Protein AF-A0A7X8PVX7-F1 (afdb_monomer_lite)

pLDDT: mean 83.06, std 18.38, range [27.41, 97.94]

Foldseek 3Di:
DDPPDPPDPVVLVVVVVCVVVVNDDPDPPVNVVVVVVVVVVVLLVLLLVCQVLDDPLLLVLQLVLCVPPDDDVVVDQLLCVSLVSLLCCVVPPVVSCVVSVDDSVVSNVSSVPDDSSSSVSSVQLSVVCVVCVVVPVVPSSVSSDDPVVVD

Sequence (151 aa):
MNNLDFTLDENIKKCLIDFHNGDYPAYYPSLMKDYILTYHNLIYRIIKELDNYFASNELYCLIDIFNSTNYSSSIVSAYNFLIGNTTDALEYEPFIIKKWEVDKNVLTKKIKQLSEFQAFGIILVMYKFWREPDRYKNNLSLLFEDTAEIA

Structure (mmCIF, N/CA/C/O backbone):
data_AF-A0A7X8PVX7-F1
#
_entry.id   AF-A0A7X8PVX7-F1
#
loop_
_atom_site.group_PDB
_atom_site.id
_atom_site.type_symbol
_atom_site.label_atom_id
_atom_site.label_alt_id
_atom_site.label_comp_id
_atom_site.label_asym_id
_atom_site.label_entity_id
_atom_site.label_seq_id
_atom_site.pdbx_PDB_ins_code
_atom_site.Cartn_x
_atom_site.Cartn_y
_atom_site.Cartn_z
_atom_site.occupancy
_atom_site.B_iso_or_equiv
_atom_site.auth_seq_id
_atom_site.auth_comp_id
_atom_site.auth_asym_id
_atom_site.auth_atom_id
_atom_site.pdbx_PDB_model_num
ATOM 1 N N . MET A 1 1 ? 13.512 -25.427 0.661 1.00 29.69 1 MET A N 1
ATOM 2 C CA . MET A 1 1 ? 14.197 -24.141 0.413 1.00 29.69 1 MET A CA 1
ATOM 3 C C . MET A 1 1 ? 14.635 -24.146 -1.038 1.00 29.69 1 MET A C 1
ATOM 5 O O . MET A 1 1 ? 15.631 -24.779 -1.352 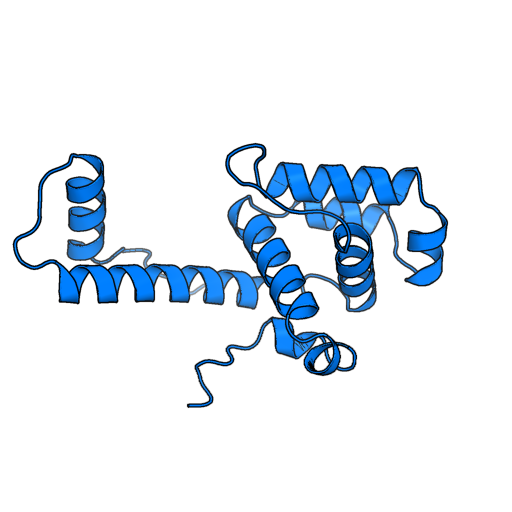1.00 29.69 1 MET A O 1
ATOM 9 N N . ASN A 1 2 ? 13.841 -23.550 -1.927 1.00 28.75 2 ASN A N 1
ATOM 10 C CA . ASN A 1 2 ? 14.254 -23.385 -3.317 1.00 28.75 2 ASN A CA 1
ATOM 11 C C . ASN A 1 2 ? 15.106 -22.120 -3.379 1.00 28.75 2 ASN A C 1
ATOM 13 O O . ASN A 1 2 ? 14.594 -21.025 -3.152 1.00 28.75 2 ASN A O 1
ATOM 17 N N . ASN A 1 3 ? 16.403 -22.294 -3.627 1.00 30.89 3 ASN A N 1
ATOM 18 C CA . ASN A 1 3 ? 17.292 -21.210 -4.019 1.00 30.89 3 ASN A CA 1
ATOM 19 C C . ASN A 1 3 ? 16.793 -20.687 -5.369 1.00 30.89 3 ASN A C 1
ATOM 21 O O . ASN A 1 3 ? 17.068 -21.281 -6.408 1.00 30.89 3 ASN A O 1
ATOM 25 N N . LEU A 1 4 ? 15.991 -19.626 -5.335 1.00 32.12 4 LEU A N 1
ATOM 26 C CA . LEU A 1 4 ? 15.694 -18.829 -6.516 1.00 32.12 4 LEU A CA 1
ATOM 27 C C . LEU A 1 4 ? 16.989 -18.107 -6.884 1.00 32.12 4 LEU A C 1
ATOM 29 O O . LEU A 1 4 ? 17.452 -17.240 -6.148 1.00 32.12 4 LEU A O 1
ATOM 33 N N . ASP A 1 5 ? 17.605 -18.541 -7.976 1.00 38.88 5 ASP A N 1
ATOM 34 C CA . ASP A 1 5 ? 18.754 -17.877 -8.575 1.00 38.88 5 ASP A CA 1
ATOM 35 C C . ASP A 1 5 ? 18.283 -16.518 -9.120 1.00 38.88 5 ASP A C 1
ATOM 37 O O . ASP A 1 5 ? 17.419 -16.444 -9.993 1.00 38.88 5 ASP A O 1
ATOM 41 N N . PHE A 1 6 ? 18.782 -15.433 -8.524 1.00 47.31 6 PHE A N 1
ATOM 42 C CA . PHE A 1 6 ? 18.444 -14.044 -8.856 1.00 47.31 6 PHE A CA 1
ATOM 43 C C . PHE A 1 6 ? 19.360 -13.486 -9.952 1.00 47.31 6 PHE A C 1
ATOM 45 O O . PHE A 1 6 ? 19.737 -12.311 -9.932 1.00 47.31 6 PHE A O 1
ATOM 52 N N . THR A 1 7 ? 19.765 -14.316 -10.905 1.00 49.19 7 THR A N 1
ATOM 53 C CA . THR A 1 7 ? 20.544 -13.854 -12.048 1.00 49.19 7 THR A CA 1
ATOM 54 C C . THR A 1 7 ? 19.617 -13.108 -13.003 1.00 49.19 7 THR A C 1
ATOM 56 O O . THR A 1 7 ? 18.920 -13.689 -13.830 1.00 49.19 7 THR A O 1
ATOM 59 N N . LEU A 1 8 ? 19.580 -11.778 -12.849 1.00 55.25 8 LEU A N 1
ATOM 60 C CA . LEU A 1 8 ? 19.070 -10.879 -13.880 1.00 55.25 8 LEU A CA 1
ATOM 61 C C . LEU A 1 8 ? 19.776 -11.255 -15.188 1.00 55.25 8 LEU A C 1
ATOM 63 O O . LEU A 1 8 ? 21.004 -11.361 -15.186 1.00 55.25 8 LEU A O 1
ATOM 67 N N . ASP A 1 9 ? 19.020 -11.466 -16.268 1.00 68.44 9 ASP A N 1
ATOM 68 C CA . ASP A 1 9 ? 19.600 -11.771 -17.576 1.00 68.44 9 ASP A CA 1
ATOM 69 C C . ASP A 1 9 ? 20.723 -10.765 -17.872 1.00 68.44 9 ASP A C 1
ATOM 71 O O . ASP A 1 9 ? 20.540 -9.548 -17.757 1.00 68.44 9 ASP A O 1
ATOM 75 N N . GLU A 1 10 ? 21.917 -11.273 -18.180 1.00 67.56 10 GLU A N 1
ATOM 76 C CA . GLU A 1 10 ? 23.114 -10.439 -18.318 1.00 67.56 10 GLU A CA 1
ATOM 77 C C . GLU A 1 10 ? 22.954 -9.380 -19.423 1.00 67.56 10 GLU A C 1
ATOM 79 O O . GLU A 1 10 ? 23.583 -8.322 -19.352 1.00 67.56 10 GLU A O 1
ATOM 84 N N . ASN A 1 11 ? 22.066 -9.592 -20.401 1.00 60.09 11 ASN A N 1
ATOM 85 C CA . ASN A 1 11 ? 21.751 -8.583 -21.409 1.00 60.09 11 ASN A CA 1
ATOM 86 C C . ASN A 1 11 ? 20.872 -7.470 -20.834 1.00 60.09 11 ASN A C 1
ATOM 88 O O . ASN A 1 11 ? 21.136 -6.300 -21.103 1.00 60.09 11 ASN A O 1
ATOM 92 N N . ILE A 1 12 ? 19.885 -7.799 -19.993 1.00 61.28 12 ILE A N 1
ATOM 93 C CA . ILE A 1 12 ? 19.054 -6.802 -19.294 1.00 61.28 12 ILE A CA 1
ATOM 94 C C . ILE A 1 12 ? 19.922 -5.950 -18.364 1.00 61.28 12 ILE A C 1
ATOM 96 O O . ILE A 1 12 ? 19.806 -4.724 -18.346 1.00 61.28 12 ILE A O 1
ATOM 100 N N . LYS A 1 13 ? 20.834 -6.588 -17.625 1.00 66.25 13 LYS A N 1
ATOM 101 C CA . LYS A 1 13 ? 21.767 -5.901 -16.725 1.00 66.25 13 LYS A CA 1
ATOM 102 C C . LYS A 1 13 ? 22.697 -4.952 -17.479 1.00 66.25 13 LYS A C 1
ATOM 104 O O . LYS A 1 13 ? 22.868 -3.813 -17.051 1.00 66.25 13 LYS A O 1
ATOM 109 N N . LYS A 1 14 ? 23.262 -5.390 -18.608 1.00 66.88 14 LYS A N 1
ATOM 110 C CA . LYS A 1 14 ? 24.066 -4.520 -19.480 1.00 66.88 14 LYS A CA 1
ATOM 111 C C . LYS A 1 14 ? 23.249 -3.356 -20.020 1.00 66.88 14 LYS A C 1
ATOM 113 O O . LYS A 1 14 ? 23.701 -2.229 -19.926 1.00 66.88 14 LYS A O 1
ATOM 118 N N . CYS A 1 15 ? 22.016 -3.593 -20.452 1.00 62.19 15 CYS A N 1
ATOM 119 C CA . CYS A 1 15 ? 21.169 -2.519 -20.970 1.00 62.19 15 CYS A CA 1
ATOM 120 C C . CYS A 1 15 ? 20.794 -1.482 -19.907 1.00 62.19 15 CYS A C 1
ATOM 122 O O . CYS A 1 15 ? 20.737 -0.295 -20.211 1.00 62.19 15 CYS A O 1
ATOM 124 N N . LEU A 1 16 ? 20.584 -1.902 -18.657 1.00 61.62 16 LEU A N 1
ATOM 125 C CA . LEU A 1 16 ? 20.392 -0.994 -17.524 1.00 61.62 16 LEU A CA 1
ATOM 126 C C . LEU A 1 16 ? 21.629 -0.124 -17.256 1.00 61.62 16 LEU A C 1
ATOM 128 O O . LEU A 1 16 ? 21.490 1.063 -16.964 1.00 61.62 16 LEU A O 1
ATOM 132 N N . ILE A 1 17 ? 22.824 -0.710 -17.362 1.00 66.25 17 ILE A N 1
ATOM 133 C CA . ILE A 1 17 ? 24.105 -0.010 -17.196 1.00 66.25 17 ILE A CA 1
ATOM 134 C C . ILE A 1 17 ? 24.340 0.961 -18.360 1.00 66.25 17 ILE A C 1
ATOM 136 O O . ILE A 1 17 ? 24.641 2.124 -18.120 1.00 66.25 17 ILE A O 1
ATOM 140 N N . ASP A 1 18 ? 24.138 0.517 -19.597 1.00 64.19 18 ASP A N 1
ATOM 141 C CA . ASP A 1 18 ? 24.306 1.327 -20.806 1.00 64.19 18 ASP A CA 1
ATOM 142 C C . ASP A 1 18 ? 23.327 2.514 -20.807 1.00 64.19 18 ASP A C 1
ATOM 144 O O . ASP A 1 18 ? 23.724 3.654 -21.039 1.00 64.19 18 ASP A O 1
ATOM 148 N N . PHE A 1 19 ? 22.068 2.287 -20.409 1.00 60.16 19 PHE A N 1
ATOM 149 C CA . PHE A 1 19 ? 21.080 3.352 -20.222 1.00 60.16 19 PHE A CA 1
ATOM 150 C C . PHE A 1 19 ? 21.479 4.341 -19.117 1.00 60.16 19 PHE A C 1
ATOM 152 O O . PHE A 1 19 ? 21.357 5.550 -19.306 1.00 60.16 19 PHE A O 1
ATOM 159 N N . HIS A 1 20 ? 21.972 3.849 -17.975 1.00 60.59 20 HIS A N 1
ATOM 160 C CA . HIS A 1 20 ? 22.479 4.701 -16.895 1.00 60.59 20 HIS A CA 1
ATOM 161 C C . HIS A 1 20 ? 23.685 5.545 -17.339 1.00 60.59 20 HIS A C 1
ATOM 163 O O . HIS A 1 20 ? 23.819 6.693 -16.917 1.00 60.59 20 HIS A O 1
ATOM 169 N N . ASN A 1 21 ? 24.523 4.992 -18.216 1.00 64.31 21 ASN A N 1
ATOM 170 C CA . ASN A 1 21 ? 25.731 5.635 -18.729 1.00 64.31 21 ASN A CA 1
ATOM 171 C C . ASN A 1 21 ? 25.483 6.514 -19.970 1.00 64.31 21 ASN A C 1
ATOM 173 O O . ASN A 1 21 ? 26.368 7.275 -20.354 1.00 64.31 21 ASN A O 1
ATOM 177 N N . GLY A 1 22 ? 24.291 6.458 -20.577 1.00 55.44 22 GLY A N 1
ATOM 178 C CA . GLY A 1 22 ? 23.954 7.207 -21.793 1.00 55.44 22 GLY A CA 1
ATOM 179 C C . GLY A 1 22 ? 24.518 6.607 -23.088 1.00 55.44 22 GLY A C 1
ATOM 180 O O . GLY A 1 22 ? 24.491 7.271 -24.126 1.00 55.44 22 GLY A O 1
ATOM 181 N N . ASP A 1 23 ? 24.996 5.363 -23.040 1.00 57.66 23 ASP A N 1
ATOM 182 C CA . ASP A 1 23 ? 25.515 4.630 -24.191 1.00 57.66 23 ASP A CA 1
ATOM 183 C C . ASP A 1 23 ? 24.359 3.869 -24.871 1.00 57.66 23 ASP A C 1
ATOM 185 O O . ASP A 1 23 ? 23.651 3.073 -24.259 1.00 57.66 23 ASP A O 1
ATOM 189 N N . TYR A 1 24 ? 24.094 4.158 -26.148 1.00 51.06 24 TYR A N 1
ATOM 190 C CA . TYR A 1 24 ? 22.927 3.619 -26.861 1.00 51.06 24 TYR A CA 1
ATOM 191 C C . TYR A 1 24 ? 23.150 2.167 -27.332 1.00 51.06 24 TYR A C 1
ATOM 193 O O . TYR A 1 24 ? 24.096 1.922 -28.085 1.00 51.06 24 TYR A O 1
ATOM 201 N N . PRO A 1 25 ? 22.242 1.213 -27.041 1.00 56.78 25 PRO A N 1
ATOM 202 C CA . PRO A 1 25 ? 22.265 -0.097 -27.682 1.00 56.78 25 PRO A CA 1
ATOM 203 C C . PRO A 1 25 ? 21.608 -0.066 -29.076 1.00 56.78 25 PRO A C 1
ATOM 205 O O . PRO A 1 25 ? 20.641 0.651 -29.335 1.00 56.78 25 PRO A O 1
ATOM 208 N N . ALA A 1 26 ? 22.134 -0.893 -29.985 1.00 55.75 26 ALA A N 1
ATOM 209 C CA . ALA A 1 26 ? 21.898 -0.858 -31.432 1.00 55.75 26 ALA A CA 1
ATOM 210 C C . ALA A 1 26 ? 20.490 -1.283 -31.929 1.00 55.75 26 ALA A C 1
ATOM 212 O O . ALA A 1 26 ? 20.274 -1.317 -33.141 1.00 55.75 26 ALA A O 1
ATOM 213 N N . TYR A 1 27 ? 19.514 -1.590 -31.057 1.00 55.84 27 TYR A N 1
ATOM 214 C CA . TYR A 1 27 ? 18.130 -1.870 -31.487 1.00 55.84 27 TYR A CA 1
ATOM 215 C C . TYR A 1 27 ? 17.080 -1.565 -30.401 1.00 55.84 27 TYR A C 1
ATOM 217 O O . TYR A 1 27 ? 16.776 -2.377 -29.532 1.00 55.84 27 TYR A O 1
ATOM 225 N N . TYR A 1 28 ? 16.505 -0.366 -30.466 1.00 60.44 28 TYR A N 1
ATOM 226 C CA . TYR A 1 28 ? 15.648 0.225 -29.429 1.00 60.44 28 TYR A CA 1
ATOM 227 C C . TYR A 1 28 ? 14.290 -0.483 -29.173 1.00 60.44 28 TYR A C 1
ATOM 229 O O . TYR A 1 28 ? 13.898 -0.598 -28.012 1.00 60.44 28 TYR A O 1
ATOM 237 N N . PRO A 1 29 ? 13.541 -0.984 -30.185 1.00 62.75 29 PRO A N 1
ATOM 238 C CA . PRO A 1 29 ? 12.165 -1.451 -29.955 1.00 62.75 29 PRO A CA 1
ATOM 239 C C . PRO A 1 29 ? 12.029 -2.773 -29.184 1.00 62.75 29 PRO A C 1
ATOM 241 O O . PRO A 1 29 ? 11.164 -2.884 -28.317 1.00 62.75 29 PRO A O 1
ATOM 244 N N . SER A 1 30 ? 12.858 -3.780 -29.483 1.00 62.25 30 SER A N 1
ATOM 245 C CA . SER A 1 30 ? 12.808 -5.079 -28.789 1.00 62.25 30 SER A CA 1
ATOM 246 C C . SER A 1 30 ? 13.303 -4.960 -27.348 1.00 62.25 30 SER A C 1
ATOM 248 O O . SER A 1 30 ? 12.656 -5.461 -26.438 1.00 62.25 30 SER A O 1
ATOM 250 N N . LEU A 1 31 ? 14.375 -4.194 -27.134 1.00 66.56 31 LEU A N 1
ATOM 251 C CA . LEU A 1 31 ? 14.922 -3.900 -25.809 1.00 66.56 31 LEU A CA 1
ATOM 252 C C . LEU A 1 31 ? 13.940 -3.130 -24.921 1.00 66.56 31 LEU A C 1
ATOM 254 O O . LEU A 1 31 ? 13.775 -3.463 -23.750 1.00 66.56 31 LEU A O 1
ATOM 258 N N . MET A 1 32 ? 13.233 -2.146 -25.483 1.00 69.19 32 MET A N 1
ATOM 259 C CA . MET A 1 32 ? 12.196 -1.418 -24.753 1.00 69.19 32 MET A CA 1
ATOM 260 C C . MET A 1 32 ? 11.023 -2.332 -24.374 1.00 69.19 32 MET A C 1
ATOM 262 O O . MET A 1 32 ? 10.507 -2.240 -23.261 1.00 69.19 32 MET A O 1
ATOM 266 N N . LYS A 1 33 ? 10.615 -3.239 -25.273 1.00 74.88 33 LYS A N 1
ATOM 267 C CA . LYS A 1 33 ? 9.573 -4.231 -24.982 1.00 74.88 33 LYS A CA 1
ATOM 268 C C . LYS A 1 33 ? 9.981 -5.134 -23.817 1.00 74.88 33 LYS A C 1
ATOM 270 O O . LYS A 1 33 ? 9.202 -5.281 -22.877 1.00 74.88 33 LYS A O 1
ATOM 275 N N . ASP A 1 34 ? 11.187 -5.692 -23.855 1.00 72.94 34 ASP A N 1
ATOM 276 C CA . ASP A 1 34 ? 11.681 -6.589 -22.806 1.00 72.94 34 ASP A CA 1
ATOM 277 C C . ASP A 1 34 ? 11.835 -5.857 -21.467 1.00 72.94 34 ASP A C 1
ATOM 279 O O . ASP A 1 34 ? 11.499 -6.400 -20.412 1.00 72.94 34 ASP A O 1
ATOM 283 N N . TYR A 1 35 ? 12.249 -4.588 -21.501 1.00 73.56 35 TYR A N 1
ATOM 284 C CA . TYR A 1 35 ? 12.326 -3.738 -20.316 1.00 73.56 35 TYR A CA 1
ATOM 285 C C . TYR A 1 35 ? 10.951 -3.472 -19.691 1.00 73.56 35 TYR A C 1
ATOM 287 O O . TYR A 1 35 ? 10.764 -3.678 -18.490 1.00 73.56 35 TYR A O 1
ATOM 295 N N . ILE A 1 36 ? 9.968 -3.067 -20.504 1.00 77.44 36 ILE A N 1
ATOM 296 C CA . ILE A 1 36 ? 8.589 -2.836 -20.049 1.00 77.44 36 ILE A CA 1
ATOM 297 C C . ILE A 1 36 ? 8.002 -4.121 -19.463 1.00 77.44 36 ILE A C 1
ATOM 299 O O . ILE A 1 36 ? 7.410 -4.075 -18.387 1.00 77.44 36 ILE A O 1
ATOM 303 N N . LEU A 1 37 ? 8.186 -5.261 -20.136 1.00 80.31 37 LEU A N 1
ATOM 304 C CA . LEU A 1 37 ? 7.703 -6.556 -19.655 1.00 80.31 37 LEU A CA 1
ATOM 305 C C . LEU A 1 37 ? 8.371 -6.952 -18.338 1.00 80.31 37 LEU A C 1
ATOM 307 O O . LEU A 1 37 ? 7.690 -7.388 -17.416 1.00 80.31 37 LEU A O 1
ATOM 311 N N . THR A 1 38 ? 9.682 -6.749 -18.212 1.00 80.31 38 THR A N 1
ATOM 312 C CA . THR A 1 38 ? 10.410 -7.024 -16.966 1.00 80.31 38 THR A CA 1
ATOM 313 C C . THR A 1 38 ? 9.873 -6.170 -15.821 1.00 80.31 38 THR A C 1
ATOM 315 O O . THR A 1 38 ? 9.572 -6.692 -14.749 1.00 80.31 38 THR A O 1
ATOM 318 N N . TYR A 1 39 ? 9.697 -4.868 -16.049 1.00 80.19 39 TYR A N 1
ATOM 319 C CA . TYR A 1 39 ? 9.162 -3.955 -15.042 1.00 80.19 39 TYR A CA 1
ATOM 320 C C . TYR A 1 39 ? 7.712 -4.292 -14.666 1.00 80.19 39 TYR A C 1
ATOM 322 O O . TYR A 1 39 ? 7.370 -4.331 -13.484 1.00 80.19 39 TYR A O 1
ATOM 330 N N . HIS A 1 40 ? 6.877 -4.604 -15.659 1.00 82.56 40 HIS A N 1
ATOM 331 C CA . HIS A 1 40 ? 5.504 -5.059 -15.461 1.00 82.56 40 HIS A CA 1
ATOM 332 C C . HIS A 1 40 ? 5.451 -6.333 -14.607 1.00 82.56 40 HIS A C 1
ATOM 334 O O . HIS A 1 40 ? 4.754 -6.361 -13.594 1.00 82.56 40 HIS A O 1
ATOM 340 N N . ASN A 1 41 ? 6.261 -7.339 -14.945 1.00 83.06 41 ASN A N 1
ATOM 341 C CA . ASN A 1 41 ? 6.347 -8.597 -14.205 1.00 83.06 41 ASN A CA 1
ATOM 342 C C . ASN A 1 41 ? 6.840 -8.390 -12.765 1.00 83.06 41 ASN A C 1
ATOM 344 O O . ASN A 1 41 ? 6.350 -9.048 -11.847 1.00 83.06 41 ASN A O 1
ATOM 348 N N . LEU A 1 42 ? 7.788 -7.471 -12.545 1.00 85.38 42 LEU A N 1
ATOM 349 C CA . LEU A 1 42 ? 8.268 -7.119 -11.205 1.00 85.38 42 LEU A CA 1
ATOM 350 C C . LEU A 1 42 ? 7.173 -6.465 -10.358 1.00 85.38 42 LEU A C 1
ATOM 352 O O . LEU A 1 42 ? 6.978 -6.869 -9.212 1.00 85.38 42 LEU A O 1
ATOM 356 N N 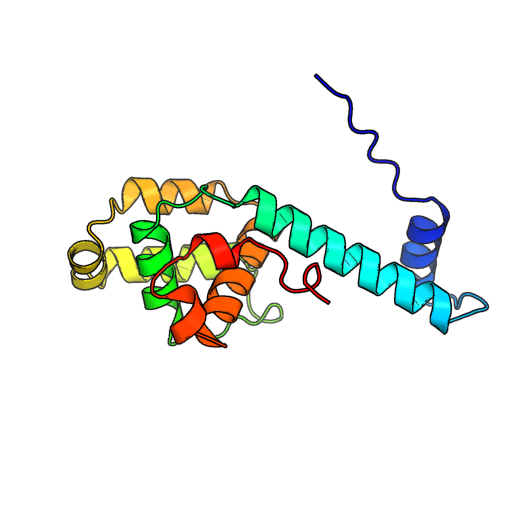. ILE A 1 43 ? 6.439 -5.496 -10.916 1.00 85.88 43 ILE A N 1
ATOM 357 C CA . ILE A 1 43 ? 5.292 -4.879 -10.234 1.00 85.88 43 ILE A CA 1
ATOM 358 C C . ILE A 1 43 ? 4.249 -5.940 -9.901 1.00 85.88 43 ILE A C 1
ATOM 360 O O . ILE A 1 43 ? 3.802 -6.023 -8.757 1.00 85.88 43 ILE A O 1
ATOM 364 N N . TYR A 1 44 ? 3.873 -6.756 -10.885 1.00 85.38 44 TYR A N 1
ATOM 365 C CA . TYR A 1 44 ? 2.845 -7.770 -10.708 1.00 85.38 44 TYR A CA 1
ATOM 366 C C . TYR A 1 44 ? 3.227 -8.771 -9.618 1.00 85.38 44 TYR A C 1
ATOM 368 O O . TYR A 1 44 ? 2.434 -9.045 -8.719 1.00 85.38 44 TYR A O 1
ATOM 376 N N . ARG A 1 45 ? 4.470 -9.260 -9.640 1.00 86.56 45 ARG A N 1
ATOM 377 C CA . ARG A 1 45 ? 4.981 -10.164 -8.611 1.00 86.56 45 ARG A CA 1
ATOM 378 C C . ARG A 1 45 ? 4.862 -9.558 -7.216 1.00 86.56 45 ARG A C 1
ATOM 380 O O . ARG A 1 45 ? 4.416 -10.244 -6.305 1.00 86.56 45 ARG A O 1
ATOM 387 N N . ILE A 1 46 ? 5.232 -8.292 -7.049 1.00 90.38 46 ILE A N 1
ATOM 388 C CA . ILE A 1 46 ? 5.166 -7.616 -5.749 1.00 90.38 46 ILE A CA 1
ATOM 389 C C . ILE A 1 46 ? 3.726 -7.428 -5.290 1.00 90.38 46 ILE A C 1
ATOM 391 O O . ILE A 1 46 ? 3.428 -7.672 -4.125 1.00 90.38 46 ILE A O 1
ATOM 395 N N . ILE A 1 47 ? 2.823 -7.046 -6.194 1.00 91.19 47 ILE A N 1
ATOM 396 C CA . ILE A 1 47 ? 1.390 -6.972 -5.892 1.00 91.19 47 ILE A CA 1
ATOM 397 C C . ILE A 1 47 ? 0.885 -8.351 -5.449 1.00 91.19 47 ILE A C 1
ATOM 399 O O . ILE A 1 47 ? 0.238 -8.455 -4.414 1.00 91.19 47 ILE A O 1
ATOM 403 N N . LYS A 1 48 ? 1.252 -9.422 -6.153 1.00 89.56 48 LYS A N 1
ATOM 404 C CA . LYS A 1 48 ? 0.872 -10.793 -5.792 1.00 89.56 48 LYS A CA 1
ATOM 405 C C . LYS A 1 48 ? 1.452 -11.245 -4.448 1.00 89.56 48 LYS A C 1
ATOM 407 O O . LYS A 1 48 ? 0.773 -11.933 -3.698 1.00 89.56 48 LYS A O 1
ATOM 412 N N . GLU A 1 49 ? 2.679 -10.846 -4.112 1.00 90.81 49 GLU A N 1
ATOM 413 C CA . GLU A 1 49 ? 3.285 -11.094 -2.791 1.00 90.81 49 GLU A CA 1
ATOM 414 C C . GLU A 1 49 ? 2.531 -10.384 -1.650 1.00 90.81 49 GLU A C 1
ATOM 416 O O . GLU A 1 49 ? 2.647 -10.789 -0.493 1.00 90.81 49 GLU A O 1
ATOM 421 N N . LEU A 1 50 ? 1.755 -9.344 -1.967 1.00 93.75 50 LEU A N 1
ATOM 422 C CA . LEU A 1 50 ? 0.922 -8.602 -1.020 1.00 93.75 50 LEU A CA 1
ATOM 423 C C . LEU A 1 50 ? -0.512 -9.145 -0.925 1.00 93.75 50 LEU A C 1
ATOM 425 O O . LEU A 1 50 ? -1.290 -8.644 -0.107 1.00 93.75 50 LEU A O 1
ATOM 429 N N . ASP A 1 51 ? -0.866 -10.165 -1.713 1.00 93.00 51 ASP A N 1
ATOM 430 C CA . ASP A 1 51 ? -2.168 -10.817 -1.612 1.00 93.00 51 ASP A CA 1
ATOM 431 C C . ASP A 1 51 ? -2.358 -11.413 -0.209 1.00 93.00 51 ASP A C 1
ATOM 433 O O . ASP A 1 51 ? -1.478 -12.081 0.340 1.00 93.00 51 ASP A O 1
ATOM 437 N N . ASN A 1 52 ? -3.510 -11.137 0.400 1.00 92.50 52 ASN A N 1
ATOM 438 C CA . ASN A 1 52 ? -3.843 -11.483 1.788 1.00 92.50 52 ASN A CA 1
ATOM 439 C C . ASN A 1 52 ? -2.892 -10.924 2.871 1.00 92.50 52 ASN A C 1
ATOM 441 O O . ASN A 1 52 ? -3.014 -11.295 4.042 1.00 92.50 52 ASN A O 1
ATOM 445 N N . TYR A 1 53 ? -1.967 -10.014 2.537 1.00 96.62 53 TYR A N 1
ATOM 446 C CA . TYR A 1 53 ? -1.105 -9.361 3.532 1.00 96.62 53 TYR A CA 1
ATOM 447 C C . TYR A 1 53 ? -1.923 -8.466 4.481 1.00 96.62 53 TYR A C 1
ATOM 449 O O . TYR A 1 53 ? -1.747 -8.479 5.708 1.00 96.62 53 TYR A O 1
ATOM 457 N N . PHE A 1 54 ? -2.872 -7.723 3.910 1.00 97.12 54 PHE A N 1
ATOM 458 C CA . PHE A 1 54 ? -3.896 -6.985 4.642 1.00 97.12 54 PHE A CA 1
ATOM 459 C C . PHE A 1 54 ? -5.201 -7.778 4.667 1.00 97.12 54 PHE A C 1
ATOM 461 O O . PHE A 1 54 ? -5.599 -8.376 3.667 1.00 97.12 54 PHE A O 1
ATOM 468 N N . ALA A 1 55 ? -5.889 -7.755 5.805 1.00 96.75 55 ALA A N 1
ATOM 469 C CA . ALA A 1 55 ? -7.272 -8.200 5.871 1.00 96.75 55 ALA A CA 1
ATOM 470 C C . ALA A 1 55 ? -8.159 -7.256 5.040 1.00 96.75 55 ALA A C 1
ATOM 472 O O . ALA A 1 55 ? -7.817 -6.093 4.818 1.00 96.75 55 ALA A O 1
ATOM 473 N N . SER A 1 56 ? -9.324 -7.727 4.588 1.00 95.75 56 SER A N 1
ATOM 474 C CA . SER A 1 56 ? -10.192 -6.925 3.713 1.00 95.75 56 SER A CA 1
ATOM 475 C C . SER A 1 56 ? -10.602 -5.591 4.342 1.00 95.75 56 SER A C 1
ATOM 477 O O . SER A 1 56 ? -10.649 -4.579 3.652 1.00 95.75 56 SER A O 1
ATOM 479 N N . ASN A 1 57 ? -10.859 -5.569 5.649 1.00 97.00 57 ASN A N 1
ATOM 480 C CA . ASN A 1 57 ? -11.218 -4.351 6.369 1.00 97.00 57 ASN A CA 1
ATOM 481 C C . ASN A 1 57 ? -10.043 -3.365 6.492 1.00 97.00 57 ASN A C 1
ATOM 483 O O . ASN A 1 57 ? -10.234 -2.164 6.320 1.00 97.00 57 ASN A O 1
ATOM 487 N N . GLU A 1 58 ? -8.824 -3.863 6.714 1.00 97.50 58 GLU A N 1
ATOM 488 C CA . GLU A 1 58 ? -7.599 -3.057 6.677 1.00 97.50 58 GLU A CA 1
ATOM 489 C C . GLU A 1 58 ? -7.389 -2.443 5.287 1.00 97.50 58 GLU A C 1
ATOM 491 O O . GLU A 1 58 ? -7.068 -1.262 5.178 1.00 97.50 58 GLU A O 1
ATOM 496 N N . LEU A 1 59 ? -7.616 -3.216 4.220 1.00 96.88 59 LEU A N 1
ATOM 497 C CA . LEU A 1 59 ? -7.460 -2.731 2.851 1.00 96.88 59 LEU A CA 1
ATOM 498 C C . LEU A 1 59 ? -8.525 -1.687 2.486 1.00 96.88 59 LEU A C 1
ATOM 500 O O . LEU A 1 59 ? -8.186 -0.664 1.896 1.00 96.88 59 LEU A O 1
ATOM 504 N N . TYR A 1 60 ? -9.785 -1.886 2.887 1.00 96.56 60 TYR A N 1
ATOM 505 C CA . TYR A 1 60 ? -10.819 -0.856 2.748 1.00 96.56 60 TYR A CA 1
ATOM 506 C C . TYR A 1 60 ? -10.488 0.414 3.533 1.00 96.56 60 TYR A C 1
ATOM 508 O O . TYR A 1 60 ? -10.681 1.511 3.017 1.00 96.56 60 TYR A O 1
ATOM 516 N N . CYS A 1 61 ? -9.960 0.270 4.749 1.00 96.81 61 CYS A N 1
ATOM 517 C CA . CYS A 1 61 ? -9.505 1.391 5.561 1.00 96.81 61 CYS A CA 1
ATOM 518 C C . CYS A 1 61 ? -8.426 2.203 4.835 1.00 96.81 61 CYS A C 1
ATOM 520 O O . CYS A 1 61 ? -8.564 3.417 4.709 1.00 96.81 61 CYS A O 1
ATOM 522 N N . LEU A 1 62 ? -7.411 1.540 4.271 1.00 97.19 62 LEU A N 1
ATOM 523 C CA . LEU A 1 62 ? -6.392 2.202 3.452 1.00 97.19 62 LEU A CA 1
ATOM 524 C C . LEU A 1 62 ? -7.011 2.895 2.229 1.00 97.19 62 LEU A C 1
ATOM 526 O O . LEU A 1 62 ? -6.776 4.078 2.013 1.00 97.19 62 LEU A O 1
ATOM 530 N N . ILE A 1 63 ? -7.855 2.205 1.460 1.00 96.25 63 ILE A N 1
ATOM 531 C CA . ILE A 1 63 ? -8.523 2.785 0.281 1.00 96.25 63 ILE A CA 1
ATOM 532 C C . ILE A 1 63 ? -9.275 4.082 0.632 1.00 96.25 63 ILE A C 1
ATOM 534 O O . ILE A 1 63 ? -9.224 5.041 -0.140 1.00 96.25 63 ILE A O 1
ATOM 538 N N . ASP A 1 64 ? -9.942 4.116 1.787 1.00 95.25 64 ASP A N 1
ATOM 539 C CA . ASP A 1 64 ? -10.694 5.271 2.288 1.00 95.25 64 ASP A CA 1
ATOM 540 C C . ASP A 1 64 ? -9.757 6.416 2.718 1.00 95.25 64 ASP A C 1
ATOM 542 O O . ASP A 1 64 ? -9.962 7.554 2.299 1.00 95.25 64 ASP A O 1
ATOM 546 N N . ILE A 1 65 ? -8.683 6.109 3.465 1.00 95.44 65 ILE A N 1
ATOM 547 C CA . ILE A 1 65 ? -7.641 7.076 3.872 1.00 95.44 65 ILE A CA 1
ATOM 548 C C . ILE A 1 65 ? -7.013 7.758 2.648 1.00 95.44 65 ILE A C 1
ATOM 550 O O . ILE A 1 65 ? -6.776 8.966 2.645 1.00 95.44 65 ILE A O 1
ATOM 554 N N . PHE A 1 66 ? -6.740 6.993 1.590 1.00 95.19 66 PHE A N 1
ATOM 555 C CA . PHE A 1 66 ? -6.041 7.489 0.402 1.00 95.19 66 PHE A CA 1
ATOM 556 C C . PHE A 1 66 ? -6.971 8.008 -0.707 1.00 95.19 66 PHE A C 1
ATOM 558 O O . PHE A 1 66 ? -6.487 8.427 -1.756 1.00 95.19 66 PHE A O 1
ATOM 565 N N . ASN A 1 67 ? -8.291 8.042 -0.494 1.00 91.62 67 ASN A N 1
ATOM 566 C CA . ASN A 1 67 ? -9.261 8.485 -1.506 1.00 91.62 67 ASN A CA 1
ATOM 567 C C . ASN A 1 67 ? -9.017 9.929 -1.995 1.00 91.62 67 ASN A C 1
ATOM 569 O O . ASN A 1 67 ? -9.239 10.252 -3.158 1.00 91.62 67 ASN A O 1
ATOM 573 N N . SER A 1 68 ? -8.544 10.811 -1.112 1.00 85.94 68 SER A N 1
ATOM 574 C CA . SER A 1 68 ? -8.315 12.229 -1.420 1.00 85.94 68 SER A CA 1
ATOM 575 C C . SER A 1 68 ? -6.841 12.602 -1.585 1.00 85.94 68 SER A C 1
ATOM 577 O O . SER A 1 68 ? -6.518 13.792 -1.589 1.00 85.94 68 SER A O 1
ATOM 579 N N . THR A 1 69 ? -5.933 11.628 -1.689 1.00 88.06 69 THR A N 1
ATOM 580 C CA . THR A 1 69 ? -4.490 11.893 -1.756 1.00 88.06 69 THR A CA 1
ATOM 581 C C . THR A 1 69 ? -3.864 11.340 -3.031 1.00 88.06 69 THR A C 1
ATOM 583 O O . THR A 1 69 ? -4.181 10.255 -3.513 1.00 88.06 69 THR A O 1
ATOM 586 N N . ASN A 1 70 ? -2.931 12.112 -3.589 1.00 90.38 70 ASN A N 1
ATOM 587 C CA . ASN A 1 70 ? -2.157 11.716 -4.758 1.00 90.38 70 ASN A CA 1
ATOM 588 C C . ASN A 1 70 ? -0.698 11.525 -4.358 1.00 90.38 70 ASN A C 1
ATOM 590 O O . ASN A 1 70 ? -0.072 12.412 -3.778 1.00 90.38 70 ASN A O 1
ATOM 594 N N . TYR A 1 71 ? -0.158 10.363 -4.696 1.00 94.94 71 TYR A N 1
ATOM 595 C CA . TYR A 1 71 ? 1.235 10.028 -4.514 1.00 94.94 71 TYR A CA 1
ATOM 596 C C . TYR A 1 71 ? 2.062 10.646 -5.641 1.00 94.94 71 TYR A C 1
ATOM 598 O O . TYR A 1 71 ? 1.728 10.522 -6.820 1.00 94.94 71 TYR A O 1
ATOM 606 N N . SER A 1 72 ? 3.174 11.277 -5.271 1.00 92.44 72 SER A N 1
ATOM 607 C CA . SER A 1 72 ? 4.190 11.738 -6.211 1.00 92.44 72 SER A CA 1
ATOM 608 C C . SER A 1 72 ? 5.563 11.317 -5.712 1.00 92.44 72 SER A C 1
ATOM 610 O O . SER A 1 72 ? 6.043 11.821 -4.693 1.00 92.44 72 SER A O 1
ATOM 612 N N . SER A 1 73 ? 6.217 10.434 -6.464 1.00 89.62 73 SER A N 1
ATOM 613 C CA . SER A 1 73 ? 7.555 9.926 -6.141 1.00 89.62 73 SER A CA 1
ATOM 614 C C . SER A 1 73 ? 8.641 11.004 -6.170 1.00 89.62 73 SER A C 1
ATOM 616 O O . SER A 1 73 ? 9.685 10.836 -5.550 1.00 89.62 73 SER A O 1
ATOM 618 N N . SER A 1 74 ? 8.396 12.134 -6.842 1.00 91.69 74 SER A N 1
ATOM 619 C CA . SER A 1 74 ? 9.293 13.296 -6.828 1.00 91.69 74 SER A CA 1
ATOM 620 C C . SER A 1 74 ? 9.258 14.092 -5.520 1.00 91.69 74 SER A C 1
ATOM 622 O O . SER A 1 74 ? 10.156 14.893 -5.278 1.00 91.69 74 SER A O 1
ATOM 624 N N . ILE A 1 75 ? 8.224 13.901 -4.693 1.00 93.44 75 ILE A N 1
ATOM 625 C CA . ILE A 1 75 ? 8.011 14.657 -3.452 1.00 93.44 75 ILE A CA 1
ATOM 626 C C . ILE A 1 75 ? 8.356 13.794 -2.237 1.00 93.44 75 ILE A C 1
ATOM 628 O O . ILE A 1 75 ? 8.975 14.277 -1.291 1.00 93.44 75 ILE A O 1
ATOM 632 N N . VAL A 1 76 ? 7.947 12.524 -2.243 1.00 96.19 76 VAL A N 1
ATOM 633 C CA . VAL A 1 76 ? 8.065 11.637 -1.082 1.00 96.19 76 VAL A CA 1
ATOM 634 C C . VAL A 1 76 ? 8.219 10.176 -1.516 1.00 96.19 76 VAL A C 1
ATOM 636 O O . VAL A 1 76 ? 7.695 9.756 -2.548 1.00 96.19 76 VAL A O 1
ATOM 639 N N . SER A 1 77 ? 8.939 9.386 -0.716 1.00 97.38 77 SER A N 1
ATOM 640 C CA . SER A 1 77 ? 9.039 7.935 -0.913 1.00 97.38 77 SER A CA 1
ATOM 641 C C . SER A 1 77 ? 7.672 7.268 -0.708 1.00 97.38 77 SER A C 1
ATOM 643 O O . SER A 1 77 ? 6.838 7.766 0.053 1.00 97.38 77 SER A O 1
ATOM 645 N N . ALA A 1 78 ? 7.420 6.147 -1.378 1.00 97.00 78 ALA A N 1
ATOM 646 C CA . ALA A 1 78 ? 6.180 5.392 -1.241 1.00 97.00 78 ALA A CA 1
ATOM 647 C C . ALA A 1 78 ? 5.969 4.919 0.203 1.00 97.00 78 ALA A C 1
ATOM 649 O O . ALA A 1 78 ? 4.865 5.049 0.731 1.00 97.00 78 ALA A O 1
ATOM 650 N N . TYR A 1 79 ? 7.029 4.440 0.867 1.00 97.94 79 TYR A N 1
ATOM 651 C CA . TYR A 1 79 ? 6.958 4.047 2.274 1.00 97.94 79 TYR A CA 1
ATOM 652 C C . TYR A 1 79 ? 6.544 5.222 3.164 1.00 97.94 79 TYR A C 1
ATOM 654 O O . TYR A 1 79 ? 5.579 5.107 3.918 1.00 97.94 79 TYR A O 1
ATOM 662 N N . ASN A 1 80 ? 7.229 6.365 3.040 1.00 97.50 80 ASN A N 1
ATOM 663 C CA . ASN A 1 80 ? 6.958 7.550 3.858 1.00 97.50 80 ASN A CA 1
ATOM 664 C C . ASN A 1 80 ? 5.568 8.135 3.588 1.00 97.50 80 ASN A C 1
ATOM 666 O O . ASN A 1 80 ? 4.884 8.550 4.523 1.00 97.50 80 ASN A O 1
ATOM 670 N N . PHE A 1 81 ? 5.129 8.122 2.328 1.00 97.12 81 PHE A N 1
ATOM 671 C CA . PHE A 1 81 ? 3.774 8.506 1.953 1.00 97.12 81 PHE A CA 1
ATOM 672 C C . PHE A 1 81 ? 2.737 7.613 2.635 1.00 97.12 81 PHE A C 1
ATOM 674 O O . PHE A 1 81 ? 1.788 8.123 3.232 1.00 97.12 81 PHE A O 1
ATOM 681 N N . LEU A 1 82 ? 2.926 6.291 2.586 1.00 97.12 82 LEU A N 1
ATOM 682 C CA . LEU A 1 82 ? 1.953 5.349 3.121 1.00 97.12 82 LEU A CA 1
ATOM 683 C C . LEU A 1 82 ? 1.895 5.397 4.652 1.00 97.12 82 LEU A C 1
ATOM 685 O O . LEU A 1 82 ? 0.808 5.506 5.222 1.00 97.12 82 LEU A O 1
ATOM 689 N N . ILE A 1 83 ? 3.052 5.350 5.324 1.00 96.88 83 ILE A N 1
ATOM 690 C CA . ILE A 1 83 ? 3.099 5.379 6.789 1.00 96.88 83 ILE A CA 1
ATOM 691 C C . ILE A 1 83 ? 2.581 6.708 7.331 1.00 96.88 83 ILE A C 1
ATOM 693 O O . ILE A 1 83 ? 1.745 6.663 8.221 1.00 96.88 83 ILE A O 1
ATOM 697 N N . GLY A 1 84 ? 3.001 7.851 6.772 1.00 95.50 84 GLY A N 1
ATOM 698 C CA . GLY A 1 84 ? 2.625 9.173 7.279 1.00 95.50 84 GLY A CA 1
ATOM 699 C C . GLY A 1 84 ? 1.118 9.407 7.220 1.00 95.50 84 GLY A C 1
ATOM 700 O O . GLY A 1 84 ? 0.487 9.609 8.254 1.00 95.50 84 GLY A O 1
ATOM 701 N N . ASN A 1 85 ? 0.519 9.267 6.031 1.00 95.38 85 ASN A N 1
ATOM 702 C CA . ASN A 1 85 ? -0.927 9.457 5.864 1.00 95.38 85 ASN A CA 1
ATOM 703 C C . ASN A 1 85 ? -1.737 8.448 6.691 1.00 95.38 85 ASN A C 1
ATOM 705 O O . ASN A 1 85 ? -2.751 8.810 7.282 1.00 95.38 85 ASN A O 1
ATOM 709 N N . THR A 1 86 ? -1.285 7.190 6.779 1.00 96.00 86 THR A N 1
ATOM 710 C CA . THR A 1 86 ? -2.008 6.188 7.573 1.00 96.00 86 THR A CA 1
ATOM 711 C C . THR A 1 86 ? -1.917 6.479 9.066 1.00 96.00 86 THR A C 1
ATOM 713 O O . THR A 1 86 ? -2.927 6.395 9.760 1.00 96.00 86 THR A O 1
ATOM 716 N N . THR A 1 87 ? -0.739 6.824 9.595 1.00 94.31 87 THR A N 1
ATOM 717 C CA . THR A 1 87 ? -0.610 7.136 11.025 1.00 94.31 87 THR A CA 1
ATOM 718 C C . THR A 1 87 ? -1.390 8.382 11.405 1.00 94.31 87 THR A C 1
ATOM 720 O O . THR A 1 87 ? -2.028 8.371 12.456 1.00 94.31 87 THR A O 1
ATOM 723 N N . ASP A 1 88 ? -1.396 9.402 10.546 1.00 94.44 88 ASP A N 1
ATOM 724 C CA . ASP A 1 88 ? -2.134 10.641 10.789 1.00 94.44 88 ASP A CA 1
ATOM 725 C C . ASP A 1 88 ? -3.643 10.378 10.814 1.00 94.44 88 ASP A C 1
ATOM 727 O O . ASP A 1 88 ? -4.312 10.729 11.787 1.00 94.44 88 ASP A O 1
ATOM 731 N N . ALA A 1 89 ? -4.177 9.665 9.817 1.00 94.88 89 ALA A N 1
ATOM 732 C CA . ALA A 1 89 ? -5.594 9.310 9.786 1.00 94.88 89 ALA A CA 1
ATOM 733 C C . ALA A 1 89 ? -5.999 8.436 10.989 1.00 94.88 89 ALA A C 1
ATOM 735 O O . ALA A 1 89 ? -7.019 8.677 11.633 1.00 94.88 89 ALA A O 1
ATOM 736 N N . LEU A 1 90 ? -5.180 7.448 11.364 1.00 94.00 90 LEU A N 1
ATOM 737 C CA . LEU A 1 90 ? -5.467 6.584 12.515 1.00 94.00 90 LEU A CA 1
ATOM 738 C C . LEU A 1 90 ? -5.317 7.297 13.876 1.00 94.00 90 LEU A C 1
ATOM 740 O O . LEU A 1 90 ? -5.810 6.795 14.887 1.00 94.00 90 LEU A O 1
ATOM 744 N N . GLU A 1 91 ? -4.603 8.418 13.957 1.00 93.94 91 GLU A N 1
ATOM 745 C CA . GLU A 1 91 ? -4.497 9.221 15.183 1.00 93.94 91 GLU A CA 1
ATOM 746 C C . GLU A 1 91 ? -5.626 10.247 15.286 1.00 93.94 91 GLU A C 1
ATOM 748 O O . GLU A 1 91 ? -6.243 10.387 16.343 1.00 93.94 91 GLU A O 1
ATOM 753 N N . TYR A 1 92 ? -5.919 10.937 14.185 1.00 94.50 92 TYR A N 1
ATOM 754 C CA . TYR A 1 92 ? -6.766 12.127 14.197 1.00 94.50 92 TYR A CA 1
ATOM 755 C C . TYR A 1 92 ? -8.173 11.904 13.635 1.00 94.50 92 TYR A C 1
ATOM 757 O O . TYR A 1 92 ? -9.042 12.754 13.837 1.00 94.50 92 TYR A O 1
ATOM 765 N N . GLU A 1 93 ? -8.454 10.747 13.026 1.00 92.69 93 GLU A N 1
ATOM 766 C CA . GLU A 1 93 ? -9.770 10.409 12.470 1.00 92.69 93 GLU A CA 1
ATOM 767 C C . GLU A 1 93 ? -10.352 9.118 13.086 1.00 92.69 93 GLU A C 1
ATOM 769 O O . GLU A 1 93 ? -10.484 8.088 12.416 1.00 92.69 93 GLU A O 1
ATOM 774 N N . PRO A 1 94 ? -10.797 9.141 14.362 1.00 88.94 94 PRO A N 1
ATOM 775 C CA . PRO A 1 94 ? -11.307 7.950 15.057 1.00 88.94 94 PRO A CA 1
ATOM 776 C C . PRO A 1 94 ? -12.484 7.258 14.354 1.00 88.94 94 PRO A C 1
ATOM 778 O O . PRO A 1 94 ? -12.740 6.070 14.564 1.00 88.94 94 PRO A O 1
ATOM 781 N N . PHE A 1 95 ? -13.223 7.998 13.523 1.00 93.81 95 PHE A N 1
ATOM 782 C CA . PHE A 1 95 ? -14.318 7.454 12.730 1.00 93.81 95 PHE A CA 1
ATOM 783 C C . PHE A 1 95 ? -13.844 6.407 11.712 1.00 93.81 95 PHE A C 1
ATOM 785 O O . PHE A 1 95 ? -14.547 5.415 11.536 1.00 93.81 95 PHE A O 1
ATOM 792 N N . ILE A 1 96 ? -12.666 6.569 11.098 1.00 93.62 96 ILE A N 1
ATOM 793 C CA . ILE A 1 96 ? -12.124 5.606 10.122 1.00 93.62 96 ILE A CA 1
ATOM 794 C C . ILE A 1 96 ? -11.861 4.255 10.792 1.00 93.62 96 ILE A C 1
ATOM 796 O O . ILE A 1 96 ? -12.289 3.215 10.289 1.00 93.62 96 ILE A O 1
ATOM 800 N N . ILE A 1 97 ? -11.243 4.276 11.977 1.00 94.19 97 ILE A N 1
ATOM 801 C CA . ILE A 1 97 ? -11.005 3.075 12.791 1.00 94.19 97 ILE A CA 1
ATOM 802 C C . ILE A 1 97 ? -12.324 2.371 13.109 1.00 94.19 97 ILE A C 1
ATOM 804 O O . ILE A 1 97 ? -12.428 1.155 12.960 1.00 94.19 97 ILE A O 1
ATOM 808 N N . LYS A 1 98 ? -13.342 3.132 13.525 1.00 95.00 98 LYS A N 1
ATOM 809 C CA . LYS A 1 98 ? -14.657 2.584 13.874 1.00 95.00 98 LYS A CA 1
ATOM 810 C C . LYS A 1 98 ? -15.404 2.034 12.658 1.00 95.00 98 LYS A C 1
ATOM 812 O O . LYS A 1 98 ? -16.037 0.992 12.773 1.00 95.00 98 LYS A O 1
ATOM 817 N N . LYS A 1 99 ? -15.354 2.727 11.518 1.00 96.75 99 LYS A N 1
ATOM 818 C CA . LYS A 1 99 ? -16.045 2.348 10.276 1.00 96.75 99 LYS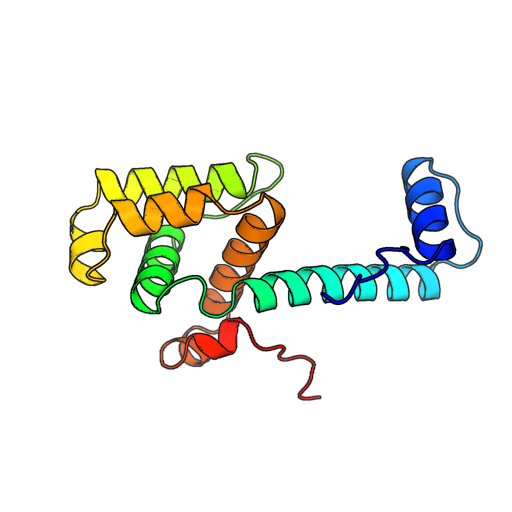 A CA 1
ATOM 819 C C . LYS A 1 99 ? -15.573 0.991 9.759 1.00 96.75 99 LYS A C 1
ATOM 821 O O . LYS A 1 99 ? -16.393 0.210 9.291 1.00 96.75 99 LYS A O 1
ATOM 826 N N . TRP A 1 100 ? -14.271 0.733 9.847 1.00 96.62 100 TRP A N 1
ATOM 827 C CA . TRP A 1 100 ? -13.646 -0.472 9.302 1.00 96.62 100 TRP A CA 1
ATOM 828 C C . TRP A 1 100 ? -13.225 -1.489 10.370 1.00 96.62 100 TRP A C 1
ATOM 830 O O . TRP A 1 100 ? -12.657 -2.524 10.036 1.00 96.62 100 TRP A O 1
ATOM 840 N N . GLU A 1 101 ? -13.491 -1.215 11.649 1.00 96.94 101 GLU A N 1
ATOM 841 C CA . GLU A 1 101 ? -13.157 -2.098 12.777 1.00 96.94 101 GLU A CA 1
ATOM 842 C C . GLU A 1 101 ? -11.681 -2.545 12.765 1.00 96.94 101 GLU A C 1
ATOM 844 O O . GLU A 1 101 ? -11.351 -3.718 12.942 1.00 96.94 101 GLU A O 1
ATOM 849 N N . VAL A 1 102 ? -10.772 -1.604 12.496 1.00 96.38 102 VAL A N 1
ATOM 850 C CA . VA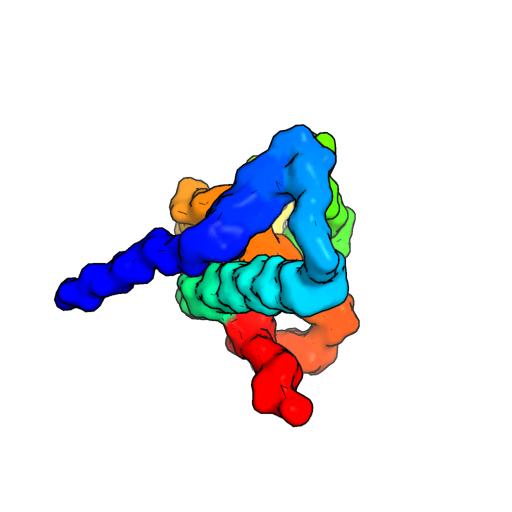L A 1 102 ? -9.337 -1.888 12.343 1.00 96.38 102 VAL A CA 1
ATOM 851 C C . VAL A 1 102 ? -8.589 -1.701 13.661 1.00 96.38 102 VAL A C 1
ATOM 853 O O . VAL A 1 102 ? -8.727 -0.680 14.330 1.00 96.38 102 VAL A O 1
ATOM 856 N N . ASP A 1 103 ? -7.703 -2.639 13.999 1.00 96.00 103 ASP A N 1
ATOM 857 C CA . ASP A 1 103 ? -6.707 -2.417 15.048 1.00 96.00 103 ASP A CA 1
ATOM 858 C C . ASP A 1 103 ? -5.568 -1.538 14.507 1.00 96.00 103 ASP A C 1
ATOM 860 O O . ASP A 1 103 ? -4.730 -1.965 13.706 1.00 96.00 103 ASP A O 1
ATOM 864 N N . LYS A 1 104 ? -5.527 -0.291 14.984 1.00 94.62 104 LYS A N 1
ATOM 865 C CA . LYS A 1 104 ? -4.504 0.700 14.631 1.00 94.62 104 LYS A CA 1
ATOM 866 C C . LYS A 1 104 ? -3.078 0.177 14.801 1.00 94.62 104 LYS A C 1
ATOM 868 O O . LYS A 1 104 ? -2.223 0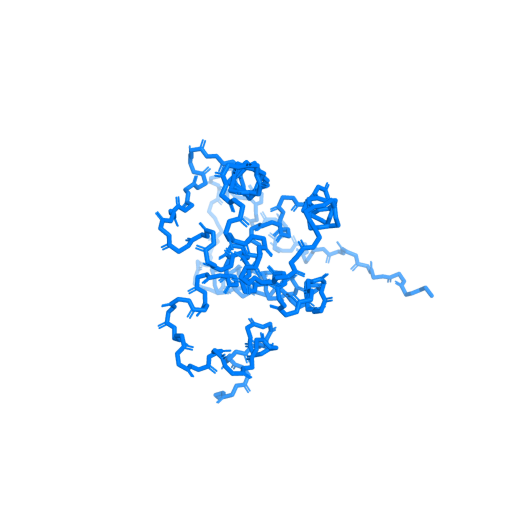.459 13.959 1.00 94.62 104 LYS A O 1
ATOM 873 N N . ASN A 1 105 ? -2.795 -0.544 15.884 1.00 95.12 105 ASN A N 1
ATOM 874 C CA . ASN A 1 105 ? -1.445 -1.013 16.186 1.00 95.12 105 ASN A CA 1
ATOM 875 C C . ASN A 1 105 ? -1.032 -2.123 15.219 1.00 95.12 105 ASN A C 1
ATOM 877 O O . ASN A 1 105 ? 0.111 -2.134 14.755 1.00 95.12 105 ASN A O 1
ATOM 881 N N . VAL A 1 106 ? -1.961 -3.022 14.884 1.00 96.69 106 VAL A N 1
ATOM 882 C CA . VAL A 1 106 ? -1.726 -4.092 13.905 1.00 96.69 106 VAL A CA 1
ATOM 883 C C . VAL A 1 106 ? -1.487 -3.502 12.517 1.00 96.69 106 VAL A C 1
ATOM 885 O O . VAL A 1 106 ? -0.453 -3.798 11.913 1.00 96.69 106 VAL A O 1
ATOM 888 N N . LEU A 1 107 ? -2.368 -2.610 12.049 1.00 97.31 107 LEU A N 1
ATOM 889 C CA . LEU A 1 107 ? -2.236 -1.983 10.730 1.00 97.31 107 LEU A CA 1
ATOM 890 C C . LEU A 1 107 ? -0.932 -1.176 10.619 1.00 97.31 107 LEU A C 1
ATOM 892 O O . LEU A 1 107 ? -0.157 -1.361 9.681 1.00 97.31 107 LEU A O 1
ATOM 896 N N . THR A 1 108 ? -0.626 -0.350 11.624 1.00 96.00 108 THR A N 1
ATOM 897 C CA . THR A 1 108 ? 0.617 0.440 11.653 1.00 96.00 108 THR A CA 1
ATOM 898 C C . THR A 1 108 ? 1.854 -0.459 11.632 1.00 96.00 108 THR A C 1
ATOM 900 O O . THR A 1 108 ? 2.832 -0.159 10.945 1.00 96.00 108 THR A O 1
ATOM 903 N N . LYS A 1 109 ? 1.837 -1.576 12.372 1.00 97.25 109 LYS A N 1
ATOM 904 C CA . LYS A 1 109 ? 2.952 -2.529 12.398 1.00 97.25 109 LYS A CA 1
ATOM 905 C C . LYS A 1 109 ? 3.167 -3.185 11.037 1.00 97.25 109 LYS A C 1
ATOM 907 O O . LYS A 1 109 ? 4.318 -3.283 10.619 1.00 97.25 109 LYS A O 1
ATOM 912 N N . LYS A 1 110 ? 2.094 -3.596 10.355 1.00 97.75 110 LYS A N 1
ATOM 913 C CA . LYS A 1 110 ? 2.169 -4.154 8.997 1.00 97.75 110 LYS A CA 1
ATOM 914 C C . LYS A 1 110 ? 2.807 -3.158 8.030 1.00 97.75 110 LYS A C 1
ATOM 916 O O . LYS A 1 110 ? 3.781 -3.483 7.367 1.00 97.75 110 LYS A O 1
ATOM 921 N N . ILE A 1 111 ? 2.352 -1.905 8.031 1.00 97.12 111 ILE A N 1
ATOM 922 C CA . ILE A 1 111 ? 2.915 -0.871 7.148 1.00 97.12 111 ILE A CA 1
ATOM 923 C C . ILE A 1 111 ? 4.411 -0.661 7.403 1.00 97.12 111 ILE A C 1
ATOM 925 O O . ILE A 1 111 ? 5.191 -0.610 6.457 1.00 97.12 111 ILE A O 1
ATOM 929 N N . LYS A 1 112 ? 4.833 -0.614 8.673 1.00 97.00 112 LYS A N 1
ATOM 930 C CA . LYS A 1 112 ? 6.254 -0.481 9.046 1.00 97.00 112 LYS A CA 1
ATOM 931 C C . LYS A 1 112 ? 7.135 -1.652 8.595 1.00 97.00 112 LYS A C 1
ATOM 933 O O . LYS A 1 112 ? 8.355 -1.525 8.619 1.00 97.00 112 LYS A O 1
ATOM 938 N N . GLN A 1 113 ? 6.546 -2.794 8.241 1.00 97.44 113 GLN A N 1
ATOM 939 C CA . GLN A 1 113 ? 7.260 -3.972 7.744 1.00 97.44 113 GLN A CA 1
ATOM 940 C C . GLN A 1 113 ? 7.347 -4.023 6.215 1.00 97.44 113 GLN A C 1
ATOM 942 O O . GLN A 1 113 ? 8.049 -4.884 5.687 1.00 97.44 113 GLN A O 1
ATOM 947 N N . LEU A 1 114 ? 6.662 -3.123 5.507 1.00 97.44 114 LEU A N 1
ATOM 948 C CA . LEU A 1 114 ? 6.761 -3.036 4.057 1.00 97.44 114 LEU A CA 1
ATOM 949 C C . LEU A 1 114 ? 8.124 -2.475 3.646 1.00 97.44 114 LEU A C 1
ATOM 951 O O . LEU A 1 114 ? 8.600 -1.475 4.184 1.00 97.44 114 LEU A O 1
ATOM 955 N N . SER A 1 115 ? 8.723 -3.086 2.630 1.00 96.25 115 SER A N 1
ATOM 956 C CA . SER A 1 115 ? 9.773 -2.435 1.845 1.00 96.25 115 SER A CA 1
ATOM 957 C C . SER A 1 115 ? 9.207 -1.265 1.032 1.00 96.25 115 SER A C 1
ATOM 959 O O . SER A 1 115 ? 8.008 -1.200 0.758 1.00 96.25 115 SER A O 1
ATOM 961 N N . GLU A 1 116 ? 10.083 -0.370 0.569 1.00 94.94 116 GLU A N 1
ATOM 962 C CA . GLU A 1 116 ? 9.714 0.738 -0.326 1.00 94.94 116 GLU A CA 1
ATOM 963 C C . GLU A 1 116 ? 8.938 0.245 -1.562 1.00 94.94 116 GLU A C 1
ATOM 965 O O . GLU A 1 116 ? 7.922 0.824 -1.941 1.00 94.94 116 GLU A O 1
ATOM 970 N N . PHE A 1 117 ? 9.366 -0.873 -2.159 1.00 93.00 117 PHE A N 1
ATOM 971 C CA . PHE A 1 117 ? 8.738 -1.402 -3.369 1.00 93.00 117 PHE A CA 1
ATOM 972 C C . PHE A 1 117 ? 7.375 -2.054 -3.092 1.00 93.00 117 PHE A C 1
ATOM 974 O O . PHE A 1 117 ? 6.445 -1.908 -3.883 1.00 93.00 117 PHE A O 1
ATOM 981 N N . GLN A 1 118 ? 7.209 -2.695 -1.932 1.00 95.75 118 GLN A N 1
ATOM 982 C CA . GLN A 1 118 ? 5.905 -3.197 -1.493 1.00 95.75 118 GLN A CA 1
ATOM 983 C C . GLN A 1 118 ? 4.936 -2.061 -1.141 1.00 95.75 118 GLN A C 1
ATOM 985 O O . GLN A 1 118 ? 3.765 -2.129 -1.508 1.00 95.75 118 GLN A O 1
ATOM 990 N N . ALA A 1 119 ? 5.412 -0.994 -0.492 1.00 97.12 119 ALA A N 1
ATOM 991 C CA . ALA A 1 119 ? 4.600 0.196 -0.243 1.00 97.12 119 ALA A CA 1
ATOM 992 C C . ALA A 1 119 ? 4.104 0.809 -1.563 1.00 97.12 119 ALA A C 1
ATOM 994 O O . ALA A 1 119 ? 2.920 1.118 -1.694 1.00 97.12 119 ALA A O 1
ATOM 995 N N . PHE A 1 120 ? 4.975 0.892 -2.573 1.00 95.12 120 PHE A N 1
ATOM 996 C CA . PHE A 1 120 ? 4.580 1.310 -3.918 1.00 95.12 120 PHE A CA 1
ATOM 997 C C . PHE A 1 120 ? 3.533 0.370 -4.542 1.00 95.12 120 PHE A C 1
ATOM 999 O O . PHE A 1 120 ? 2.543 0.843 -5.099 1.00 95.12 120 PHE A O 1
ATOM 1006 N N . GLY A 1 121 ? 3.688 -0.948 -4.383 1.00 94.50 121 GLY A N 1
ATOM 1007 C CA . GLY A 1 121 ? 2.693 -1.938 -4.809 1.00 94.50 121 GLY A CA 1
ATOM 1008 C C . GLY A 1 121 ? 1.304 -1.703 -4.203 1.00 94.50 121 GLY A C 1
ATOM 1009 O O . GLY A 1 121 ? 0.310 -1.727 -4.927 1.00 94.50 121 GLY A O 1
ATOM 1010 N N . ILE A 1 122 ? 1.221 -1.390 -2.905 1.00 96.50 122 ILE A N 1
ATOM 1011 C CA . ILE A 1 122 ? -0.053 -1.064 -2.240 1.00 96.50 122 ILE A CA 1
ATOM 1012 C C . ILE A 1 122 ? -0.675 0.221 -2.797 1.00 96.50 122 ILE A C 1
ATOM 1014 O O . ILE A 1 122 ? -1.884 0.264 -3.022 1.00 96.50 122 ILE A O 1
ATOM 1018 N N . ILE A 1 123 ? 0.128 1.249 -3.085 1.00 95.62 123 ILE A N 1
ATOM 1019 C CA . ILE A 1 123 ? -0.364 2.479 -3.730 1.00 95.62 123 ILE A CA 1
ATOM 1020 C C . ILE A 1 123 ? -0.994 2.160 -5.092 1.00 95.62 123 ILE A C 1
ATOM 1022 O O . ILE A 1 123 ? -2.102 2.615 -5.385 1.00 95.62 123 ILE A O 1
ATOM 1026 N N . LEU A 1 124 ? -0.340 1.323 -5.902 1.00 93.44 124 LEU A N 1
ATOM 1027 C CA . LEU A 1 124 ? -0.885 0.892 -7.192 1.00 93.44 124 LEU A CA 1
ATOM 1028 C C . LEU A 1 124 ? -2.187 0.094 -7.043 1.00 93.44 124 LEU A C 1
ATOM 1030 O O . LEU A 1 124 ? -3.114 0.297 -7.829 1.00 93.44 124 LEU A O 1
ATOM 1034 N N . VAL A 1 125 ? -2.284 -0.768 -6.029 1.00 94.50 125 VAL A N 1
ATOM 1035 C CA . VAL A 1 125 ? -3.514 -1.504 -5.696 1.00 94.50 125 VAL A CA 1
ATOM 1036 C C . VAL A 1 125 ? -4.665 -0.545 -5.370 1.00 94.50 125 VAL A C 1
ATOM 1038 O O . VAL A 1 125 ? -5.765 -0.707 -5.901 1.00 94.50 125 VAL A O 1
ATOM 1041 N N . MET A 1 126 ? -4.417 0.500 -4.575 1.00 95.19 126 MET A N 1
ATOM 1042 C CA . MET A 1 126 ? -5.430 1.519 -4.266 1.00 95.19 126 MET A CA 1
ATOM 1043 C C . MET A 1 126 ? -5.855 2.305 -5.516 1.00 95.19 126 MET A C 1
ATOM 1045 O O . MET A 1 126 ? -7.042 2.559 -5.720 1.00 95.19 126 MET A O 1
ATOM 1049 N N . TYR A 1 127 ? -4.922 2.629 -6.413 1.00 92.50 127 TYR A N 1
ATOM 1050 C CA . TYR A 1 127 ? -5.250 3.262 -7.698 1.00 92.50 127 TYR A CA 1
ATOM 1051 C C . TYR A 1 127 ? -6.035 2.356 -8.639 1.00 92.50 127 TYR A C 1
ATOM 1053 O O . TYR A 1 127 ? -6.929 2.829 -9.343 1.00 92.50 127 TYR A O 1
ATOM 1061 N N . LYS A 1 128 ? -5.740 1.053 -8.642 1.00 91.50 128 LYS A N 1
ATOM 1062 C CA . LYS A 1 128 ? -6.524 0.062 -9.382 1.00 91.50 128 LYS A CA 1
ATOM 1063 C C . LYS A 1 128 ? -7.966 0.028 -8.873 1.00 91.50 128 LYS A C 1
ATOM 1065 O O . LYS A 1 128 ? -8.877 0.042 -9.697 1.00 91.50 128 LYS A O 1
ATOM 1070 N N . PHE A 1 129 ? -8.177 0.079 -7.553 1.00 94.50 129 PHE A N 1
ATOM 1071 C CA . PHE A 1 129 ? -9.518 0.164 -6.968 1.00 94.50 129 PHE A CA 1
ATOM 1072 C C . PHE A 1 129 ? -10.287 1.392 -7.469 1.00 94.50 129 PHE A C 1
ATOM 1074 O O . PHE A 1 129 ? -11.376 1.247 -8.020 1.00 94.50 129 PHE A O 1
ATOM 1081 N N . TRP A 1 130 ? -9.707 2.589 -7.341 1.00 93.06 130 TRP A N 1
ATOM 1082 C CA . TRP A 1 130 ? -10.391 3.839 -7.699 1.00 93.06 130 TRP A CA 1
ATOM 1083 C C . TRP A 1 130 ? -10.628 4.021 -9.202 1.00 93.06 130 TRP A C 1
ATOM 1085 O O . TRP A 1 130 ? -11.495 4.802 -9.592 1.00 93.06 130 TRP A O 1
ATOM 1095 N N . ARG A 1 131 ? -9.918 3.275 -10.055 1.00 91.75 131 ARG A N 1
ATOM 1096 C CA . ARG A 1 131 ? -10.173 3.251 -11.502 1.00 91.75 131 ARG A CA 1
ATOM 1097 C C . ARG A 1 131 ? -11.487 2.550 -11.859 1.00 91.75 131 ARG A C 1
ATOM 1099 O O . ARG A 1 131 ? -12.177 2.998 -12.769 1.00 91.75 131 ARG A O 1
ATOM 1106 N N . GLU A 1 132 ? -11.819 1.459 -11.170 1.00 92.19 132 GLU A N 1
ATOM 1107 C CA . GLU A 1 132 ? -13.008 0.632 -11.438 1.00 92.19 132 GLU A CA 1
ATOM 1108 C C . GLU A 1 132 ? -13.658 0.161 -10.116 1.00 92.19 132 GLU A C 1
ATOM 1110 O O . GLU A 1 132 ? -13.714 -1.040 -9.840 1.00 92.19 132 GLU A O 1
ATOM 1115 N N . PRO A 1 133 ? -14.171 1.069 -9.267 1.00 92.25 133 PRO A N 1
ATOM 1116 C CA . PRO A 1 133 ? -14.615 0.716 -7.915 1.00 92.25 133 PRO A CA 1
ATOM 1117 C C . PRO A 1 133 ? -15.740 -0.326 -7.917 1.00 92.25 133 PRO A C 1
ATOM 1119 O O . PRO A 1 133 ? -15.751 -1.229 -7.082 1.00 92.25 133 PRO A O 1
ATOM 1122 N N . ASP A 1 134 ? -16.650 -0.273 -8.894 1.00 92.81 134 ASP A N 1
ATOM 1123 C CA . ASP A 1 134 ? -17.748 -1.238 -9.022 1.00 92.81 134 ASP A CA 1
ATOM 1124 C C . ASP A 1 134 ? -17.280 -2.676 -9.252 1.00 92.81 134 ASP A C 1
ATOM 1126 O O . ASP A 1 134 ? -17.964 -3.612 -8.831 1.00 92.81 134 ASP A O 1
ATOM 1130 N N . ARG A 1 135 ? -16.109 -2.854 -9.871 1.00 91.69 135 ARG A N 1
ATOM 1131 C CA . ARG A 1 135 ? -15.510 -4.167 -10.111 1.00 91.69 135 ARG A CA 1
ATOM 1132 C C . ARG A 1 135 ? -14.957 -4.782 -8.829 1.00 91.69 135 ARG A C 1
ATOM 1134 O O . ARG A 1 135 ? -15.067 -5.989 -8.638 1.00 91.69 135 ARG A O 1
ATOM 1141 N N . TYR A 1 136 ? -14.372 -3.961 -7.959 1.00 92.75 136 TYR A N 1
ATOM 1142 C CA . TYR A 1 136 ? -13.582 -4.436 -6.820 1.00 92.75 136 TYR A CA 1
ATOM 1143 C C . TYR A 1 136 ? -14.310 -4.342 -5.472 1.00 92.75 136 TYR A C 1
ATOM 1145 O O . TYR A 1 136 ? -13.998 -5.111 -4.567 1.00 92.75 136 TYR A O 1
ATOM 1153 N N . LYS A 1 137 ? -15.318 -3.468 -5.327 1.00 90.56 137 LYS A N 1
ATOM 1154 C CA . LYS A 1 137 ? -16.024 -3.197 -4.052 1.00 90.56 137 LYS A CA 1
ATOM 1155 C C . LYS A 1 137 ? -16.679 -4.402 -3.368 1.00 90.56 137 LYS A C 1
ATOM 1157 O O . LYS A 1 137 ? -17.054 -4.305 -2.209 1.00 90.56 137 LYS A O 1
ATOM 1162 N N . ASN A 1 138 ? -16.884 -5.502 -4.089 1.00 90.81 138 ASN A N 1
ATOM 1163 C CA . ASN A 1 138 ? -17.472 -6.728 -3.542 1.00 90.81 138 ASN A CA 1
ATOM 1164 C C . ASN A 1 138 ? -16.447 -7.863 -3.416 1.00 90.81 138 ASN A C 1
ATOM 1166 O O . ASN A 1 138 ? -16.723 -8.855 -2.747 1.00 90.81 138 ASN A O 1
ATOM 1170 N N . ASN A 1 139 ? -15.286 -7.737 -4.064 1.00 91.25 139 ASN A N 1
ATOM 1171 C CA . ASN A 1 139 ? -14.221 -8.727 -4.008 1.00 91.25 139 ASN A CA 1
ATOM 1172 C C . ASN A 1 139 ? -12.849 -8.066 -4.216 1.00 91.25 139 ASN A C 1
ATOM 1174 O O . ASN A 1 139 ? -12.399 -7.869 -5.347 1.00 91.25 139 ASN A O 1
ATOM 1178 N N . LEU A 1 140 ? -12.174 -7.752 -3.108 1.00 92.88 140 LEU A N 1
ATOM 1179 C CA . LEU A 1 140 ? -10.856 -7.119 -3.136 1.00 92.88 140 LEU A CA 1
ATOM 1180 C C . LEU A 1 140 ? -9.735 -8.058 -3.605 1.00 92.88 140 LEU A C 1
ATOM 1182 O O . LEU A 1 140 ? -8.687 -7.549 -3.991 1.00 92.88 140 LEU A O 1
ATOM 1186 N N . SER A 1 141 ? -9.927 -9.387 -3.634 1.00 91.25 141 SER A N 1
ATOM 1187 C CA . SER A 1 141 ? -8.884 -10.312 -4.123 1.00 91.25 141 SER A CA 1
ATOM 1188 C C . SER A 1 141 ? -8.511 -10.021 -5.580 1.00 91.25 141 SER A C 1
ATOM 1190 O O . SER A 1 141 ? -7.344 -10.073 -5.957 1.00 91.25 141 SER A O 1
ATOM 1192 N N . LEU A 1 142 ? -9.493 -9.584 -6.377 1.00 91.38 142 LEU A N 1
ATOM 1193 C CA . LEU A 1 142 ? -9.325 -9.209 -7.783 1.00 91.38 142 LEU A CA 1
ATOM 1194 C C . LEU A 1 142 ? -8.335 -8.043 -7.982 1.00 91.38 142 LEU A C 1
ATOM 1196 O O . LEU A 1 142 ? -7.825 -7.831 -9.088 1.00 91.38 142 LEU A O 1
ATOM 1200 N N . LEU A 1 143 ? -8.046 -7.261 -6.935 1.00 91.31 143 LEU A N 1
ATOM 1201 C CA . LEU A 1 143 ? -7.033 -6.207 -7.002 1.00 91.31 143 LEU A CA 1
ATOM 1202 C C . LEU A 1 143 ? -5.622 -6.774 -7.175 1.00 91.31 143 LEU A C 1
ATOM 1204 O O . LEU A 1 143 ? -4.792 -6.123 -7.813 1.00 91.31 143 LEU A O 1
ATOM 1208 N N . PHE A 1 144 ? -5.381 -7.991 -6.695 1.00 91.19 144 PHE A N 1
ATOM 1209 C CA . PHE A 1 144 ? -4.084 -8.662 -6.741 1.00 91.19 144 PHE A CA 1
ATOM 1210 C C . PHE A 1 144 ? -3.940 -9.622 -7.933 1.00 91.19 144 PHE A C 1
ATOM 1212 O O . PHE A 1 144 ? -2.846 -10.099 -8.224 1.00 91.19 144 PHE A O 1
ATOM 1219 N N . GLU A 1 145 ? -5.031 -9.868 -8.659 1.00 85.75 145 GLU A N 1
ATOM 1220 C CA . GLU A 1 145 ? -5.046 -10.667 -9.885 1.00 85.75 145 GLU A CA 1
ATOM 1221 C C . GLU A 1 145 ? -4.602 -9.846 -11.106 1.00 85.75 145 GLU A C 1
ATOM 1223 O O . GLU A 1 145 ? -4.835 -8.631 -11.180 1.00 85.75 145 GLU A O 1
ATOM 1228 N N . ASP A 1 146 ? -3.965 -10.506 -12.079 1.00 67.62 146 ASP A N 1
ATOM 1229 C CA . ASP A 1 146 ? -3.617 -9.862 -13.343 1.00 67.62 146 ASP A CA 1
ATOM 1230 C C . ASP A 1 146 ? -4.845 -9.841 -14.251 1.00 67.62 146 ASP A C 1
ATOM 1232 O O . ASP A 1 146 ? -5.477 -10.868 -14.493 1.00 67.62 146 ASP A O 1
ATOM 1236 N N . THR A 1 147 ? -5.193 -8.674 -14.781 1.00 56.59 147 THR A N 1
ATOM 1237 C CA . THR A 1 147 ? -6.244 -8.583 -15.799 1.00 56.59 147 THR A CA 1
ATOM 1238 C C . THR A 1 147 ? -5.703 -8.839 -17.205 1.00 56.59 147 THR A C 1
ATOM 1240 O O . THR A 1 147 ? -6.502 -9.010 -18.121 1.00 56.59 147 THR A O 1
ATOM 1243 N N . ALA A 1 148 ? -4.376 -8.856 -17.389 1.00 47.94 148 ALA A N 1
ATOM 1244 C CA . ALA A 1 148 ? -3.732 -9.126 -18.673 1.00 47.94 148 ALA A CA 1
ATOM 1245 C C . ALA A 1 148 ? -3.704 -10.622 -19.045 1.00 47.94 148 ALA A C 1
ATOM 1247 O O . ALA A 1 148 ? -3.523 -10.938 -20.215 1.00 47.94 148 ALA A O 1
ATOM 1248 N N . GLU A 1 149 ? -3.952 -11.539 -18.101 1.00 38.44 149 GLU A N 1
ATOM 1249 C CA . GLU A 1 149 ? -4.067 -12.982 -18.383 1.00 38.44 149 GLU A CA 1
ATOM 1250 C C . GLU A 1 149 ? -5.424 -13.391 -19.006 1.00 38.44 149 GLU A C 1
ATOM 1252 O O . GLU A 1 149 ? -5.613 -14.558 -19.342 1.00 38.44 149 GLU A O 1
ATOM 1257 N N . ILE A 1 150 ? -6.375 -12.460 -19.186 1.00 32.94 150 ILE A N 1
ATOM 1258 C CA . ILE A 1 150 ? -7.728 -12.737 -19.726 1.00 32.94 150 ILE A CA 1
ATOM 1259 C C . ILE A 1 150 ? -7.908 -12.201 -21.166 1.00 32.94 150 ILE A C 1
ATOM 1261 O O . ILE A 1 150 ? -9.032 -11.942 -21.595 1.00 32.94 150 ILE A O 1
ATOM 1265 N N . ALA A 1 151 ? -6.830 -12.009 -21.932 1.00 27.41 151 ALA A N 1
ATOM 1266 C CA . ALA A 1 151 ? -6.906 -11.603 -23.342 1.00 27.41 151 ALA A CA 1
ATOM 1267 C C . ALA A 1 151 ? -6.227 -12.612 -24.273 1.00 27.41 151 ALA A C 1
ATOM 1269 O O . ALA A 1 151 ? -5.042 -12.932 -24.035 1.00 27.41 151 ALA A O 1
#

Radius of gyration: 18.32 Å; chains: 1; bounding box: 44×39×48 Å

Secondary structure (DSSP, 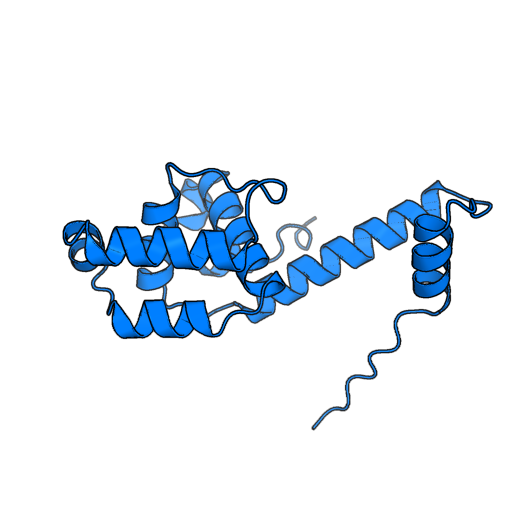8-state):
---------HHHHHHHHHHHHTPPPS-HHHHHHHHHHHHHHHHHHHHHHTTTTS-HHHHHHHHHHTTT----TTTS-HHHHHHHHHHHHHHH-HHHHHHHT--HHHHHHHHHT--HHHHHHHHHHHHHHHHSHHHHTT-GGGGTS-SGGG-